Protein AF-A0A7V9B0L1-F1 (afdb_monomer)

Radius of gyration: 15.76 Å; Cα contacts (8 Å, |Δi|>4): 110; chains: 1; bounding box: 30×27×60 Å

Nearest PDB structures (foldseek):
  8q1i-assembly1_O  TM=3.655E-01  e=8.793E+00  Staphylococcus phage 812

Structure (mmCIF, N/CA/C/O backbone):
data_AF-A0A7V9B0L1-F1
#
_entry.id   AF-A0A7V9B0L1-F1
#
loop_
_atom_site.group_PDB
_atom_site.id
_atom_site.type_symbol
_atom_site.label_atom_id
_atom_site.label_alt_id
_atom_site.label_comp_id
_atom_site.label_asym_id
_atom_site.label_entity_id
_atom_site.label_seq_id
_atom_site.pdbx_PDB_ins_code
_atom_site.Cartn_x
_atom_site.Ca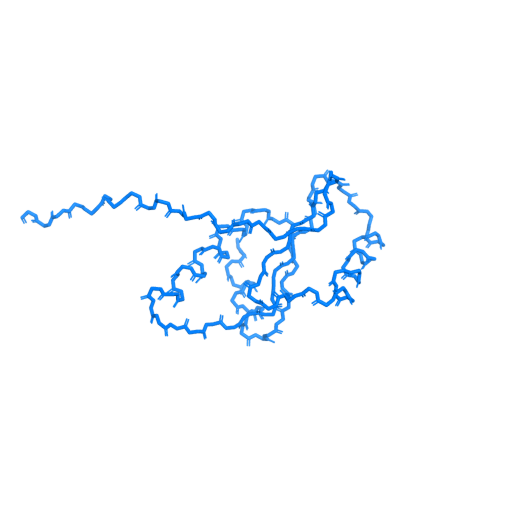rtn_y
_atom_site.Cartn_z
_atom_site.occupancy
_atom_site.B_iso_or_equiv
_atom_site.auth_seq_id
_atom_site.auth_comp_id
_atom_site.auth_asym_id
_atom_site.auth_atom_id
_atom_site.pdbx_PDB_model_num
ATOM 1 N N . MET A 1 1 ? 8.180 14.018 8.494 1.00 52.91 1 MET A N 1
ATOM 2 C CA . MET A 1 1 ? 6.995 14.813 8.092 1.00 52.91 1 MET A CA 1
ATOM 3 C C . MET A 1 1 ? 5.979 13.975 7.287 1.00 52.91 1 MET A C 1
ATOM 5 O O . MET A 1 1 ? 5.347 14.502 6.388 1.00 52.91 1 MET A O 1
ATOM 9 N N . ILE A 1 2 ? 5.792 12.682 7.613 1.00 57.47 2 ILE A N 1
ATOM 10 C CA . ILE A 1 2 ? 4.963 11.733 6.829 1.00 57.47 2 ILE A CA 1
ATOM 11 C C . ILE A 1 2 ? 3.647 11.333 7.531 1.00 57.47 2 ILE A C 1
ATOM 13 O O . ILE A 1 2 ? 2.701 10.908 6.875 1.00 57.47 2 ILE A O 1
ATOM 17 N N . ARG A 1 3 ? 3.504 11.577 8.844 1.00 66.88 3 ARG A N 1
ATOM 18 C CA . ARG A 1 3 ? 2.278 11.242 9.604 1.00 66.88 3 ARG A CA 1
ATOM 19 C C . ARG A 1 3 ? 0.991 11.828 9.001 1.00 66.88 3 ARG A C 1
ATOM 21 O O . ARG A 1 3 ? -0.030 11.154 8.969 1.00 66.88 3 ARG A O 1
ATOM 28 N N . LEU A 1 4 ? 1.060 13.051 8.470 1.00 71.69 4 LEU A N 1
ATOM 29 C CA . LEU A 1 4 ? -0.062 13.705 7.784 1.00 71.69 4 LEU A CA 1
ATOM 30 C C . LEU A 1 4 ? -0.395 13.058 6.436 1.00 71.69 4 LEU A C 1
ATOM 32 O O . LEU A 1 4 ? -1.566 12.966 6.087 1.00 71.69 4 LEU A O 1
ATOM 36 N N . GLN A 1 5 ? 0.609 12.601 5.685 1.00 74.75 5 GLN A N 1
ATOM 37 C CA . GLN A 1 5 ? 0.403 11.985 4.371 1.00 74.75 5 GLN A CA 1
ATOM 38 C C . GLN A 1 5 ? -0.314 10.643 4.508 1.00 74.75 5 GLN A C 1
ATOM 40 O O . GLN A 1 5 ? -1.255 10.379 3.763 1.00 74.75 5 GLN A O 1
ATOM 45 N N . PHE A 1 6 ? 0.064 9.853 5.517 1.00 73.88 6 PHE A N 1
ATOM 46 C CA . PHE A 1 6 ? -0.630 8.612 5.846 1.00 73.88 6 PHE A CA 1
ATOM 47 C C . PHE A 1 6 ? -2.082 8.867 6.268 1.00 73.88 6 PHE A C 1
ATOM 49 O O . PHE A 1 6 ? -2.994 8.308 5.665 1.00 73.88 6 PHE A O 1
ATOM 56 N N . LEU A 1 7 ? -2.315 9.768 7.234 1.00 73.19 7 LEU A N 1
ATOM 57 C CA . LEU A 1 7 ? -3.671 10.109 7.684 1.00 73.19 7 LEU A CA 1
ATOM 58 C C . LEU A 1 7 ? -4.541 10.629 6.529 1.00 73.19 7 LEU A C 1
ATOM 60 O O . LEU A 1 7 ? -5.706 10.256 6.413 1.00 73.19 7 LEU A O 1
ATOM 64 N N . THR A 1 8 ? -3.976 11.462 5.657 1.00 78.25 8 THR A N 1
ATOM 65 C CA . THR A 1 8 ? -4.690 12.002 4.494 1.00 78.25 8 THR A CA 1
ATOM 66 C C . THR A 1 8 ? -5.050 10.895 3.506 1.00 78.25 8 THR A C 1
ATOM 68 O O . THR A 1 8 ? -6.188 10.836 3.053 1.00 78.25 8 THR A O 1
ATOM 71 N N . ALA A 1 9 ? -4.114 9.995 3.191 1.00 79.69 9 ALA A N 1
ATOM 72 C CA . ALA A 1 9 ? -4.372 8.870 2.296 1.00 79.69 9 ALA A CA 1
ATOM 73 C C . ALA A 1 9 ? -5.446 7.929 2.865 1.00 79.69 9 ALA A C 1
ATOM 75 O O . ALA A 1 9 ? -6.382 7.589 2.148 1.00 79.69 9 ALA A O 1
ATOM 76 N N . ALA A 1 10 ? -5.370 7.599 4.159 1.00 75.62 10 ALA A N 1
ATOM 77 C CA . ALA A 1 10 ? -6.371 6.785 4.845 1.00 75.62 10 ALA A CA 1
ATOM 78 C C . ALA A 1 10 ? -7.759 7.449 4.831 1.00 75.62 10 ALA A C 1
ATOM 80 O O . ALA A 1 10 ? -8.728 6.831 4.406 1.00 75.62 10 ALA A O 1
ATOM 81 N N . THR A 1 11 ? -7.845 8.736 5.186 1.00 77.00 11 THR A N 1
ATOM 82 C CA . THR A 1 11 ? -9.112 9.497 5.188 1.00 77.00 11 THR A CA 1
ATOM 83 C C . THR A 1 11 ? -9.747 9.571 3.796 1.00 77.00 11 THR A C 1
ATOM 85 O O . THR A 1 11 ? -10.966 9.585 3.665 1.00 77.00 11 THR A O 1
ATOM 88 N N . LEU A 1 12 ? -8.926 9.618 2.743 1.00 82.69 12 LEU A N 1
ATOM 89 C CA . LEU A 1 12 ? -9.385 9.686 1.355 1.00 82.69 12 LEU A CA 1
ATOM 90 C C . LEU A 1 12 ? -9.568 8.308 0.697 1.00 82.69 12 LEU A C 1
ATOM 92 O O . LEU A 1 12 ? -9.875 8.265 -0.494 1.00 82.69 12 LEU A O 1
ATOM 96 N N . GLY A 1 13 ? -9.333 7.202 1.413 1.00 79.06 13 GLY A N 1
ATOM 97 C CA . GLY A 1 13 ? -9.393 5.853 0.842 1.00 79.06 13 GLY A CA 1
ATOM 98 C C . GLY A 1 13 ? -8.382 5.627 -0.290 1.00 79.06 13 GLY A C 1
ATOM 99 O O . GLY A 1 13 ? -8.682 4.941 -1.264 1.00 79.06 13 GLY A O 1
ATOM 100 N N . ARG A 1 14 ? -7.195 6.240 -0.210 1.00 83.94 14 ARG A N 1
ATOM 101 C CA . ARG A 1 14 ? -6.134 6.149 -1.226 1.00 83.94 14 ARG A CA 1
ATOM 102 C C . ARG A 1 14 ? -4.974 5.287 -0.749 1.00 83.94 14 ARG A C 1
ATOM 104 O O . ARG A 1 14 ? -4.650 5.265 0.436 1.00 83.94 14 ARG A O 1
ATOM 111 N N . VAL A 1 15 ? -4.325 4.610 -1.694 1.00 83.69 15 VAL A N 1
ATOM 112 C CA . VAL A 1 15 ? -3.084 3.873 -1.436 1.00 83.69 15 VAL A CA 1
ATOM 113 C C . VAL A 1 15 ? -1.950 4.875 -1.231 1.00 83.69 15 VAL A C 1
ATOM 115 O O . VAL A 1 15 ? -1.739 5.761 -2.063 1.00 83.69 15 VAL A O 1
ATOM 118 N N . LEU A 1 16 ? -1.215 4.741 -0.129 1.00 85.62 16 LEU A N 1
ATOM 119 C CA . LEU A 1 16 ? -0.012 5.530 0.111 1.00 85.62 16 LEU A CA 1
ATOM 120 C C . LEU A 1 16 ? 1.182 4.867 -0.581 1.00 85.62 16 LEU A C 1
ATOM 122 O O . LEU A 1 16 ? 1.537 3.736 -0.258 1.00 85.62 16 LEU A O 1
ATOM 126 N N . LEU A 1 17 ? 1.829 5.595 -1.490 1.00 86.00 17 LEU A N 1
ATOM 127 C CA . LEU A 1 17 ? 3.119 5.214 -2.063 1.00 86.00 17 LEU A CA 1
ATOM 128 C C . LEU A 1 17 ? 4.235 5.932 -1.302 1.00 86.00 17 LEU A C 1
ATOM 130 O O . LEU A 1 17 ? 4.202 7.156 -1.170 1.00 86.00 17 LEU A O 1
ATOM 134 N N . THR A 1 18 ? 5.231 5.194 -0.819 1.00 85.38 18 THR A N 1
ATOM 135 C CA . THR A 1 18 ? 6.378 5.770 -0.101 1.00 85.38 18 THR A CA 1
ATOM 136 C C . THR A 1 18 ? 7.676 5.041 -0.438 1.00 85.38 18 THR A C 1
ATOM 138 O O . THR A 1 18 ? 7.665 3.891 -0.861 1.00 85.38 18 THR A O 1
ATOM 141 N N . HIS A 1 19 ? 8.810 5.712 -0.251 1.00 81.88 19 HIS A N 1
ATOM 142 C CA . HIS A 1 19 ? 10.141 5.093 -0.280 1.00 81.88 19 HIS A CA 1
ATOM 143 C C . HIS A 1 19 ? 10.702 4.845 1.123 1.00 81.88 19 HIS A C 1
ATOM 145 O O . HIS A 1 19 ? 11.763 4.245 1.270 1.00 81.88 19 HIS A O 1
ATOM 151 N N . ASN A 1 20 ? 10.033 5.343 2.161 1.00 76.00 20 ASN A N 1
ATOM 152 C CA . ASN A 1 20 ? 10.558 5.308 3.512 1.00 76.00 20 ASN A CA 1
ATOM 153 C C . ASN A 1 20 ? 10.141 4.010 4.209 1.00 76.00 20 ASN A C 1
ATOM 155 O O . ASN A 1 20 ? 9.007 3.876 4.662 1.00 76.00 20 ASN A O 1
ATOM 159 N N . GLU A 1 21 ? 11.083 3.078 4.361 1.00 70.31 21 GLU A N 1
ATOM 160 C CA . GLU A 1 21 ? 10.851 1.840 5.118 1.00 70.31 21 GLU A CA 1
ATOM 161 C C . GLU A 1 21 ? 10.472 2.124 6.587 1.00 70.31 21 GLU A C 1
ATOM 163 O O . GLU A 1 21 ? 9.767 1.326 7.198 1.00 70.31 21 GLU A O 1
ATOM 168 N N . SER A 1 22 ? 10.833 3.289 7.148 1.00 68.19 22 SER A N 1
ATOM 169 C CA . SER A 1 22 ? 10.428 3.687 8.510 1.00 68.19 22 SER A CA 1
ATOM 170 C C . SER A 1 22 ? 8.919 3.929 8.648 1.00 68.19 22 SER A C 1
ATOM 172 O O . SER A 1 22 ? 8.405 3.945 9.767 1.00 68.19 22 SER A O 1
ATOM 174 N N . ASP A 1 23 ? 8.193 4.093 7.537 1.00 65.19 23 ASP A N 1
ATOM 175 C CA . ASP A 1 23 ? 6.730 4.217 7.539 1.00 65.19 23 ASP A CA 1
ATOM 176 C C . ASP A 1 23 ? 6.045 2.896 7.929 1.00 65.19 23 ASP A C 1
ATOM 178 O O . ASP A 1 23 ? 4.886 2.905 8.346 1.00 65.19 23 ASP A O 1
ATOM 182 N N . PHE A 1 24 ? 6.787 1.781 7.906 1.00 68.25 24 PHE A N 1
ATOM 183 C CA . PHE A 1 24 ? 6.389 0.508 8.506 1.00 68.25 24 PHE A CA 1
ATO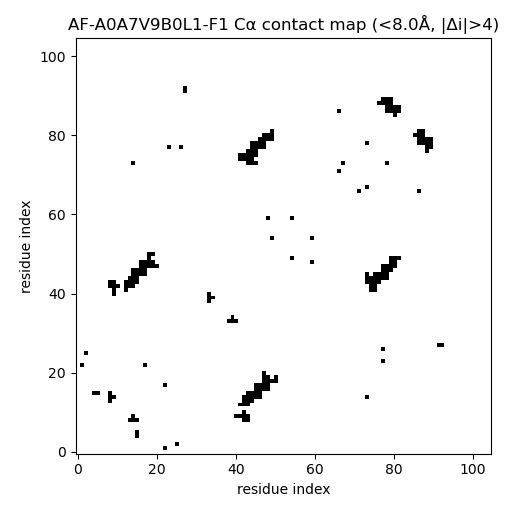M 184 C C . PHE A 1 24 ? 5.996 0.667 9.978 1.00 68.25 24 PHE A C 1
ATOM 186 O O . PHE A 1 24 ? 4.955 0.166 10.393 1.00 68.25 24 PHE A O 1
ATOM 193 N N . LEU A 1 25 ? 6.781 1.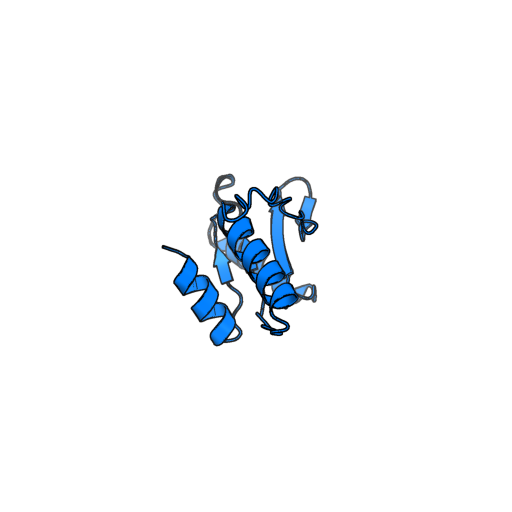419 10.758 1.00 68.00 25 LEU A N 1
ATOM 194 C CA . LEU A 1 25 ? 6.515 1.621 12.186 1.00 68.00 25 LEU A CA 1
ATOM 195 C C . LEU A 1 25 ? 5.231 2.417 12.422 1.00 68.00 25 LEU A C 1
ATOM 197 O O . LEU A 1 25 ? 4.538 2.194 13.410 1.00 68.00 25 LEU A O 1
ATOM 201 N N . LEU A 1 26 ? 4.911 3.348 11.518 1.00 71.44 26 LEU A N 1
ATOM 202 C CA . LEU A 1 26 ? 3.683 4.128 11.611 1.00 71.44 26 LEU A CA 1
ATOM 203 C C . LEU A 1 26 ? 2.465 3.279 11.246 1.00 71.44 26 LEU A C 1
ATOM 205 O O . LEU A 1 26 ? 1.467 3.348 11.954 1.00 71.44 26 LEU A O 1
ATOM 209 N N . HIS A 1 27 ? 2.555 2.476 10.185 1.00 75.00 27 HIS A N 1
ATOM 210 C CA . HIS A 1 27 ? 1.505 1.528 9.813 1.00 75.00 27 HIS A CA 1
ATOM 211 C C . HIS A 1 27 ? 1.253 0.499 10.929 1.00 75.00 27 HIS A C 1
ATOM 213 O O . HIS A 1 27 ? 0.104 0.225 11.266 1.00 75.00 27 HIS A O 1
ATOM 219 N N . GLU A 1 28 ? 2.315 -0.016 11.552 1.00 74.25 28 GLU A N 1
ATOM 220 C CA . GLU A 1 28 ? 2.222 -0.952 12.677 1.00 74.25 28 GLU A CA 1
ATOM 221 C C . GLU A 1 28 ? 1.569 -0.304 13.905 1.00 74.25 28 GLU A C 1
ATOM 223 O O . GLU A 1 28 ? 0.576 -0.812 14.424 1.00 74.25 28 GLU A O 1
ATOM 228 N N . ALA A 1 29 ? 2.060 0.868 14.325 1.00 70.44 29 ALA A N 1
ATOM 229 C CA . ALA A 1 29 ? 1.460 1.624 15.423 1.00 70.44 29 ALA A CA 1
ATOM 230 C C . ALA A 1 29 ? -0.021 1.939 15.155 1.00 70.44 29 ALA A C 1
ATOM 232 O O . ALA A 1 29 ? -0.846 1.843 16.061 1.00 70.44 29 ALA A O 1
ATOM 233 N N . TRP A 1 30 ? -0.370 2.257 13.906 1.00 74.00 30 TRP A N 1
ATOM 234 C CA . TRP A 1 30 ? -1.744 2.531 13.501 1.00 74.00 30 TRP A CA 1
ATOM 235 C C .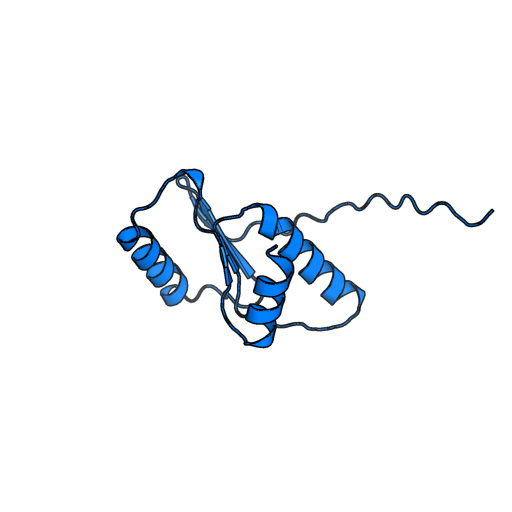 TRP A 1 30 ? -2.643 1.303 13.644 1.00 74.00 30 TRP A C 1
ATOM 237 O O . TRP A 1 30 ? -3.689 1.398 14.283 1.00 74.00 30 TRP A O 1
ATOM 247 N N . ARG A 1 31 ? -2.224 0.141 13.122 1.00 72.81 31 ARG A N 1
ATOM 248 C CA . ARG A 1 31 ? -2.980 -1.115 13.254 1.00 72.81 31 ARG A CA 1
ATOM 249 C C . ARG A 1 31 ? -3.154 -1.537 14.716 1.00 72.81 31 ARG A C 1
ATOM 251 O O . ARG A 1 31 ? -4.239 -1.977 15.102 1.00 72.81 31 ARG A O 1
ATOM 258 N N . LEU A 1 32 ? -2.121 -1.364 15.539 1.00 71.88 32 LEU A N 1
ATOM 259 C CA . LEU A 1 32 ? -2.182 -1.664 16.971 1.00 71.88 32 LEU A CA 1
ATOM 260 C C . LEU A 1 32 ? -3.163 -0.741 17.700 1.00 71.88 32 LEU A C 1
ATOM 262 O O . LEU A 1 32 ? -4.034 -1.224 18.415 1.00 71.88 32 LEU A O 1
ATOM 266 N N . TRP A 1 33 ? -3.086 0.575 17.490 1.00 68.19 33 TRP A N 1
ATOM 267 C CA . TRP A 1 33 ? -3.995 1.522 18.145 1.00 68.19 33 TRP A CA 1
ATOM 268 C C . TRP A 1 33 ? -5.448 1.336 17.716 1.00 68.19 33 TRP A C 1
ATOM 270 O O . TRP A 1 33 ? -6.337 1.425 18.560 1.00 68.19 33 TRP A O 1
ATOM 280 N N . THR A 1 34 ? -5.701 1.000 16.447 1.00 69.19 34 THR A N 1
ATOM 281 C CA . THR A 1 34 ? -7.056 0.669 15.980 1.00 69.19 34 THR A CA 1
ATOM 282 C C . THR A 1 34 ? -7.637 -0.540 16.707 1.00 69.19 34 THR A C 1
ATOM 284 O O . THR A 1 34 ? -8.783 -0.494 17.155 1.00 69.19 34 THR A O 1
ATOM 287 N N . ALA A 1 35 ? -6.833 -1.590 16.907 1.00 68.81 35 ALA A N 1
ATOM 288 C CA . ALA A 1 35 ? -7.253 -2.771 17.654 1.00 68.81 35 ALA A CA 1
ATOM 289 C C . ALA A 1 35 ? -7.478 -2.451 19.142 1.00 68.81 35 ALA A C 1
ATOM 291 O O . ALA A 1 35 ? -8.506 -2.825 19.702 1.00 68.81 35 ALA A O 1
ATOM 292 N N . THR A 1 36 ? -6.558 -1.709 19.765 1.00 66.62 36 THR A N 1
ATOM 293 C CA . THR A 1 36 ? -6.617 -1.357 21.192 1.00 66.62 36 THR A CA 1
ATOM 294 C C . THR A 1 36 ? -7.775 -0.416 21.529 1.00 66.62 36 THR A C 1
ATOM 296 O O . THR A 1 36 ? -8.331 -0.500 22.621 1.00 66.62 36 THR A O 1
ATOM 299 N N . TRP A 1 37 ? -8.163 0.479 20.617 1.00 68.12 37 TRP A N 1
ATOM 300 C CA . TRP A 1 37 ? -9.245 1.447 20.842 1.00 68.12 37 TRP A CA 1
ATOM 301 C C . TRP A 1 37 ? -10.593 1.020 20.253 1.00 68.12 37 TRP A C 1
ATOM 303 O O . TRP A 1 37 ? -11.563 1.768 20.355 1.00 68.12 37 TRP A O 1
ATOM 313 N N . GLY A 1 38 ? -10.674 -0.168 19.642 1.00 59.38 38 GLY A N 1
ATOM 314 C CA . GLY A 1 38 ? -11.907 -0.674 19.032 1.00 59.38 38 GLY A CA 1
ATOM 315 C C . GLY A 1 38 ? -12.388 0.153 17.835 1.00 59.38 38 GLY A C 1
ATOM 316 O O . GLY A 1 38 ? -1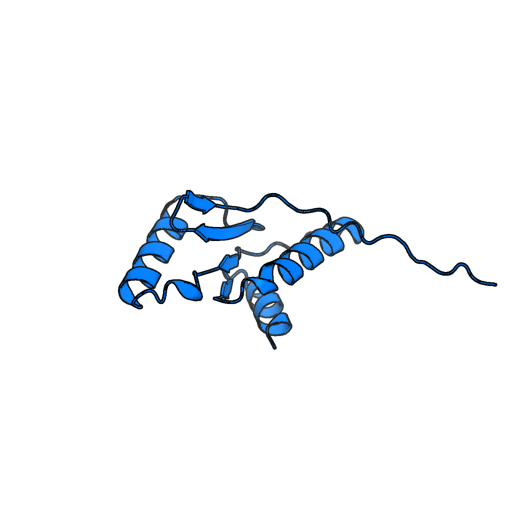3.570 0.114 17.497 1.00 59.38 38 GLY A O 1
ATOM 317 N N . VAL A 1 39 ? -11.494 0.914 17.198 1.00 64.81 39 VAL A N 1
ATOM 318 C CA . VAL A 1 39 ? -11.814 1.729 16.021 1.00 64.81 39 VAL A CA 1
ATOM 319 C C . VAL A 1 39 ? -11.373 0.970 14.782 1.00 64.81 39 VAL A C 1
ATOM 321 O O . VAL A 1 39 ? -10.187 0.722 14.597 1.00 64.81 39 VAL A O 1
ATOM 324 N N . VAL A 1 40 ? -12.309 0.635 13.897 1.00 62.97 40 VAL A N 1
ATOM 325 C CA . VAL A 1 40 ? -11.975 0.079 12.581 1.00 62.97 40 VAL A CA 1
ATOM 326 C C . VAL A 1 40 ? -11.632 1.243 11.657 1.00 62.97 40 VAL A C 1
ATOM 328 O O . VAL A 1 40 ? -12.525 1.949 11.193 1.00 62.97 40 VAL A O 1
ATOM 331 N N . ILE A 1 41 ? -10.341 1.477 11.420 1.00 64.12 41 ILE A N 1
ATOM 332 C CA . ILE A 1 41 ? -9.900 2.408 10.377 1.00 64.12 41 ILE A CA 1
ATOM 333 C C . ILE A 1 41 ? -9.496 1.584 9.168 1.00 64.12 41 ILE A C 1
ATOM 335 O O . ILE A 1 41 ? -8.513 0.849 9.215 1.00 64.12 41 ILE A O 1
ATOM 339 N N . ASP A 1 42 ? -10.275 1.733 8.105 1.00 71.00 42 ASP A N 1
ATOM 340 C CA . ASP A 1 42 ? -10.008 1.137 6.808 1.00 71.00 42 ASP A CA 1
ATOM 341 C C . ASP A 1 42 ? -9.091 2.067 6.000 1.00 71.00 42 ASP A C 1
ATOM 343 O O . ASP A 1 42 ? -9.399 3.247 5.820 1.00 71.00 42 ASP A O 1
ATOM 347 N N . HIS A 1 43 ? -7.946 1.570 5.535 1.00 75.94 43 HIS A N 1
ATOM 348 C CA . HIS A 1 43 ? -7.096 2.283 4.583 1.00 75.94 43 HIS A CA 1
ATOM 349 C C . HIS A 1 43 ? -6.872 1.433 3.337 1.00 75.94 43 HIS A C 1
ATOM 351 O O . HIS A 1 43 ? -6.696 0.220 3.414 1.00 75.94 43 HIS A O 1
ATOM 357 N N . ALA A 1 44 ? -6.803 2.073 2.169 1.00 81.00 44 ALA A N 1
ATOM 358 C CA . ALA A 1 44 ? -6.695 1.350 0.901 1.00 81.00 44 ALA A CA 1
ATOM 359 C C . ALA A 1 44 ? -5.357 0.612 0.712 1.00 81.00 44 ALA A C 1
ATOM 361 O O . ALA A 1 44 ? -5.272 -0.265 -0.138 1.00 81.00 44 ALA A O 1
ATOM 362 N N . GLY A 1 45 ? -4.327 0.955 1.492 1.00 84.31 45 GLY A N 1
ATOM 363 C CA . GLY A 1 45 ? -3.068 0.206 1.569 1.00 84.31 45 GLY A CA 1
ATOM 364 C C . GLY A 1 45 ? -1.832 1.096 1.606 1.00 84.31 45 GLY A C 1
ATOM 365 O O . GLY A 1 45 ? -1.916 2.305 1.374 1.00 84.31 45 GLY A O 1
ATOM 366 N N . VAL A 1 46 ? -0.679 0.494 1.888 1.00 84.38 46 VAL A N 1
ATOM 367 C CA . VAL A 1 46 ? 0.634 1.146 1.773 1.00 84.38 46 VAL A CA 1
ATOM 368 C C . VAL A 1 46 ? 1.528 0.315 0.869 1.00 84.38 46 VAL A C 1
ATOM 370 O O . VAL A 1 46 ? 1.663 -0.889 1.066 1.00 84.38 46 VAL A O 1
ATOM 373 N N . ILE A 1 47 ? 2.181 0.960 -0.090 1.00 87.56 47 ILE A N 1
ATOM 374 C CA . ILE A 1 47 ? 3.197 0.339 -0.937 1.00 87.56 47 ILE A CA 1
ATOM 375 C C . ILE A 1 47 ? 4.510 1.074 -0.697 1.00 87.56 47 ILE A C 1
ATOM 377 O O . ILE A 1 47 ? 4.609 2.291 -0.876 1.00 87.56 47 ILE A O 1
ATOM 381 N N . VAL A 1 48 ? 5.525 0.315 -0.301 1.00 87.06 48 VAL A N 1
ATOM 382 C CA . VAL A 1 48 ? 6.874 0.812 -0.061 1.00 87.06 48 VAL A CA 1
ATOM 383 C C . VAL A 1 48 ? 7.762 0.398 -1.231 1.00 87.06 48 VAL A C 1
ATOM 385 O O . VAL A 1 48 ? 8.085 -0.779 -1.411 1.00 87.06 48 VAL A O 1
ATOM 388 N N . LEU A 1 49 ? 8.151 1.379 -2.040 1.00 85.44 49 LEU A N 1
ATOM 389 C CA . LEU A 1 49 ? 9.073 1.209 -3.157 1.00 85.44 49 LEU A CA 1
ATOM 390 C C . LEU A 1 49 ? 10.523 1.181 -2.650 1.00 85.44 49 LEU A C 1
ATOM 392 O O . LEU A 1 49 ? 10.885 1.991 -1.791 1.00 85.44 49 LEU A O 1
ATOM 396 N N . PRO A 1 50 ? 11.397 0.330 -3.212 1.00 81.94 50 PRO A N 1
ATOM 397 C CA . PRO A 1 50 ? 12.759 0.178 -2.717 1.00 81.94 50 PRO A CA 1
ATOM 398 C C . PRO A 1 50 ? 13.570 1.455 -2.961 1.00 81.94 50 PRO A C 1
ATOM 400 O O . PRO A 1 50 ? 13.845 1.839 -4.098 1.00 81.94 50 PRO A O 1
ATOM 403 N N . GLN A 1 51 ? 13.984 2.119 -1.881 1.00 74.88 51 GLN A N 1
ATOM 404 C CA . GLN A 1 51 ? 14.777 3.351 -1.961 1.00 74.88 51 GLN A CA 1
ATOM 405 C C . GLN A 1 51 ? 16.199 3.092 -2.484 1.00 74.88 51 GLN A C 1
ATOM 407 O O . GLN A 1 51 ? 16.748 3.886 -3.249 1.00 74.88 51 GLN A O 1
ATOM 412 N N . HIS A 1 52 ? 16.800 1.971 -2.080 1.00 73.06 52 HIS A N 1
ATOM 413 C CA . HIS A 1 52 ? 18.201 1.660 -2.370 1.00 73.06 52 HIS A CA 1
ATOM 414 C C . HIS A 1 52 ? 18.435 1.131 -3.786 1.00 73.06 52 HIS A C 1
ATOM 416 O O . HIS A 1 52 ? 19.530 1.283 -4.319 1.00 73.06 52 HIS A O 1
ATOM 422 N N . GLU A 1 53 ? 17.411 0.563 -4.423 1.00 73.50 53 GLU A N 1
ATOM 423 C CA . GLU A 1 53 ? 17.548 -0.036 -5.754 1.00 73.50 53 GLU A CA 1
ATOM 424 C C . GLU A 1 53 ? 17.402 0.963 -6.908 1.00 73.50 53 GLU A C 1
ATOM 426 O O . GLU A 1 53 ? 17.537 0.569 -8.064 1.00 73.50 53 GLU A O 1
ATOM 431 N N . ARG A 1 54 ? 17.154 2.250 -6.600 1.00 76.06 54 ARG A N 1
ATOM 432 C CA . ARG A 1 54 ? 17.046 3.368 -7.560 1.00 76.06 54 ARG A CA 1
ATOM 433 C C . ARG A 1 54 ? 16.347 2.967 -8.858 1.00 76.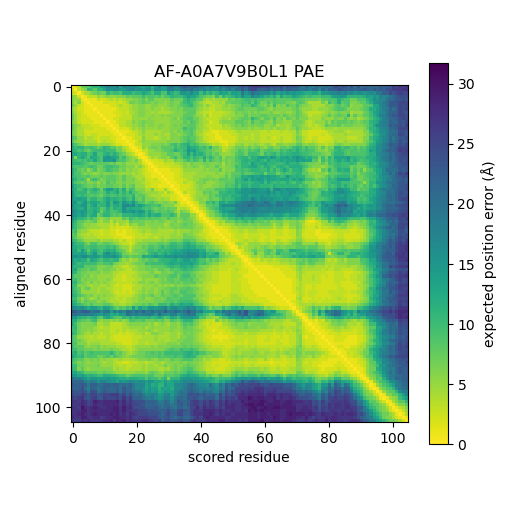06 54 ARG A C 1
ATOM 435 O O . ARG A 1 54 ? 16.905 3.072 -9.951 1.00 76.06 54 ARG A O 1
ATOM 442 N N . TRP A 1 55 ? 15.117 2.486 -8.738 1.00 84.56 55 TRP A N 1
ATOM 443 C CA . TRP A 1 55 ? 14.336 2.150 -9.915 1.00 84.56 55 TRP A CA 1
ATOM 444 C C . TRP A 1 55 ? 14.130 3.362 -10.813 1.00 84.56 55 TRP A C 1
ATOM 446 O O . TRP A 1 55 ? 13.841 4.467 -10.351 1.00 84.56 55 TRP A O 1
ATOM 456 N N . HIS A 1 56 ? 14.239 3.128 -12.119 1.00 88.06 56 HIS A N 1
ATOM 457 C CA . HIS A 1 56 ? 13.789 4.099 -13.100 1.00 88.06 56 HIS A CA 1
ATOM 458 C C . HIS A 1 56 ? 12.272 4.319 -12.937 1.00 88.06 56 HIS A C 1
ATOM 460 O O . HIS A 1 56 ? 11.559 3.333 -12.727 1.00 88.06 56 HIS A O 1
ATOM 466 N N . PRO A 1 57 ? 11.742 5.548 -13.094 1.00 85.69 57 PRO A N 1
ATOM 467 C CA . PRO A 1 57 ? 10.313 5.827 -12.923 1.00 85.69 57 PRO A CA 1
ATOM 468 C C . PRO A 1 57 ? 9.387 4.894 -13.714 1.00 85.69 57 PRO A C 1
ATOM 470 O O . PRO A 1 57 ? 8.368 4.457 -13.192 1.00 85.69 57 PRO A O 1
ATOM 473 N N . ALA A 1 58 ? 9.776 4.525 -14.940 1.00 88.75 58 ALA A N 1
ATOM 474 C CA . ALA A 1 58 ? 9.022 3.576 -15.766 1.00 88.75 58 ALA A CA 1
ATOM 475 C C . ALA A 1 58 ? 8.899 2.184 -15.118 1.00 88.75 58 ALA A C 1
ATOM 477 O O . ALA A 1 58 ? 7.833 1.579 -15.158 1.00 88.75 58 ALA A O 1
ATOM 478 N N . ARG A 1 59 ? 9.968 1.703 -14.470 1.00 88.75 59 ARG A N 1
ATOM 479 C CA . ARG A 1 59 ? 9.937 0.440 -13.725 1.00 88.75 59 ARG A CA 1
ATOM 480 C C . ARG A 1 59 ? 9.056 0.566 -12.486 1.00 88.75 59 ARG A C 1
ATOM 482 O O . ARG A 1 59 ? 8.255 -0.321 -12.235 1.00 88.75 59 ARG A O 1
ATOM 489 N N . SER A 1 60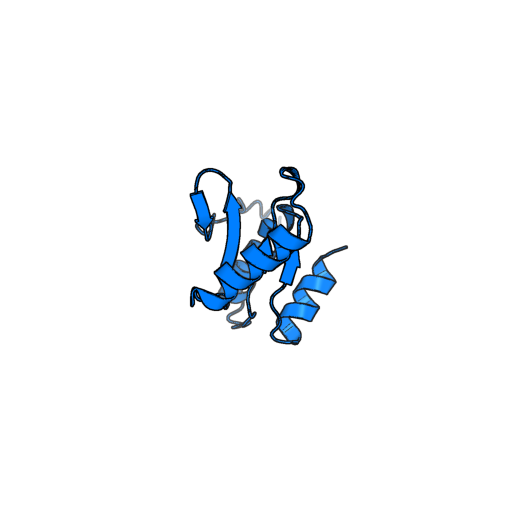 ? 9.166 1.669 -11.743 1.00 88.12 60 SER A N 1
ATOM 490 C CA . SER A 1 60 ? 8.307 1.909 -10.578 1.00 88.12 60 SER A CA 1
ATOM 491 C C . SER A 1 60 ? 6.827 1.895 -10.954 1.00 88.12 60 SER A C 1
ATOM 493 O O . SER A 1 60 ? 6.044 1.242 -10.276 1.00 88.12 60 SER A O 1
ATOM 495 N N . ALA A 1 61 ? 6.450 2.562 -12.050 1.00 89.00 61 ALA A N 1
ATOM 496 C CA . ALA A 1 61 ? 5.078 2.559 -12.551 1.00 89.00 61 ALA A CA 1
ATOM 497 C C . ALA A 1 61 ? 4.610 1.146 -12.930 1.00 89.00 61 ALA A C 1
ATOM 499 O O . ALA A 1 61 ? 3.548 0.720 -12.489 1.00 89.00 61 ALA A O 1
ATOM 500 N N . GLN A 1 62 ? 5.438 0.395 -13.661 1.00 90.56 62 GLN A N 1
ATOM 501 C CA . GLN A 1 62 ? 5.125 -0.980 -14.052 1.00 90.56 62 GLN A CA 1
ATOM 502 C C . GLN A 1 62 ? 4.912 -1.896 -12.837 1.00 90.56 62 GLN A C 1
ATOM 504 O O . GLN A 1 62 ? 3.956 -2.660 -12.793 1.00 90.56 62 GLN A O 1
ATOM 509 N N . GLU A 1 63 ? 5.772 -1.807 -11.823 1.00 90.19 63 GLU A N 1
ATOM 510 C CA . GLU A 1 63 ? 5.657 -2.622 -10.608 1.00 90.19 63 GLU A CA 1
ATOM 511 C C . GLU A 1 63 ? 4.432 -2.241 -9.763 1.00 90.19 63 GLU A C 1
ATOM 513 O O . GLU A 1 63 ? 3.804 -3.114 -9.161 1.00 90.19 63 GLU A O 1
ATOM 518 N N . ILE A 1 64 ? 4.055 -0.956 -9.752 1.00 88.00 64 ILE A N 1
ATOM 519 C CA . ILE A 1 64 ? 2.803 -0.490 -9.143 1.00 88.00 64 ILE A CA 1
ATOM 520 C C . ILE A 1 64 ? 1.602 -1.082 -9.890 1.00 88.00 64 ILE A C 1
ATOM 522 O O . ILE A 1 64 ? 0.684 -1.596 -9.260 1.00 88.00 64 ILE A O 1
ATOM 526 N N . GLU A 1 65 ? 1.596 -1.058 -11.221 1.00 89.31 65 GLU A N 1
ATOM 527 C CA . GLU A 1 65 ? 0.516 -1.668 -12.004 1.00 89.31 65 GLU A CA 1
ATOM 528 C C . GLU A 1 65 ? 0.397 -3.171 -11.732 1.00 89.31 65 GLU A C 1
ATOM 530 O O . GLU A 1 65 ? -0.713 -3.666 -11.550 1.00 89.31 65 GLU A O 1
ATOM 535 N N . VAL A 1 66 ? 1.524 -3.885 -11.621 1.00 89.00 66 VAL A N 1
ATOM 536 C CA . VAL A 1 66 ? 1.541 -5.322 -11.301 1.00 89.00 66 VAL A CA 1
ATOM 537 C C . VAL A 1 66 ? 0.875 -5.602 -9.954 1.00 89.00 66 VAL A C 1
ATOM 539 O O . VAL A 1 66 ? 0.017 -6.483 -9.873 1.00 89.00 66 VAL A O 1
ATOM 542 N N . ILE A 1 67 ? 1.226 -4.863 -8.898 1.00 86.62 67 ILE A N 1
ATOM 543 C CA . ILE A 1 67 ? 0.634 -5.099 -7.575 1.00 86.62 67 ILE A CA 1
ATOM 544 C C . ILE A 1 67 ? -0.837 -4.663 -7.506 1.00 86.62 67 ILE A C 1
ATOM 546 O O . ILE A 1 67 ? -1.637 -5.345 -6.867 1.00 86.62 67 ILE A O 1
ATOM 550 N N . LEU A 1 68 ? -1.219 -3.587 -8.203 1.00 85.12 68 LEU A N 1
ATOM 551 C CA . LEU A 1 68 ? -2.614 -3.143 -8.291 1.00 85.12 68 LEU A CA 1
ATOM 552 C C . LEU A 1 68 ? -3.487 -4.141 -9.074 1.00 85.12 68 LEU A C 1
ATOM 554 O O . LEU A 1 68 ? -4.619 -4.408 -8.676 1.00 85.12 68 LEU A O 1
ATOM 558 N N . ALA A 1 69 ? -2.971 -4.718 -10.164 1.00 85.06 69 ALA A N 1
ATOM 559 C CA . ALA A 1 69 ? -3.680 -5.709 -10.978 1.00 85.06 69 ALA A CA 1
ATOM 560 C C . ALA A 1 69 ? -3.743 -7.096 -10.312 1.00 85.06 69 ALA A C 1
ATOM 562 O O . ALA A 1 69 ? -4.665 -7.872 -10.562 1.00 85.06 69 ALA A O 1
ATOM 563 N N . GLY A 1 70 ? -2.779 -7.411 -9.441 1.00 74.56 70 GLY A N 1
ATOM 564 C CA . GLY A 1 70 ? -2.613 -8.722 -8.810 1.00 74.56 70 GLY A CA 1
ATOM 565 C C . GLY A 1 70 ? -3.693 -9.138 -7.804 1.00 74.56 70 GLY A C 1
ATOM 566 O O . GLY A 1 70 ? -3.602 -10.235 -7.264 1.00 74.56 70 GLY A O 1
ATOM 567 N N . SER A 1 71 ? -4.720 -8.317 -7.543 1.00 56.28 71 SER A N 1
ATOM 568 C CA . SER A 1 71 ? -5.837 -8.628 -6.621 1.00 56.28 71 SER A CA 1
ATOM 569 C C . SER A 1 71 ? -5.429 -8.938 -5.173 1.00 56.28 71 SER A C 1
ATOM 571 O O . SER A 1 71 ? -6.249 -9.410 -4.383 1.00 56.28 71 SER A O 1
ATOM 573 N N . ALA A 1 72 ? -4.171 -8.702 -4.801 1.00 59.94 72 ALA A N 1
ATOM 574 C CA . ALA A 1 72 ? -3.748 -8.822 -3.421 1.00 59.94 72 ALA A CA 1
ATOM 575 C C . ALA A 1 72 ? -4.521 -7.774 -2.615 1.00 59.94 72 ALA A C 1
ATOM 577 O O . ALA A 1 72 ? -4.588 -6.621 -3.032 1.00 59.94 72 ALA A O 1
ATOM 578 N N . ALA A 1 73 ? -5.154 -8.164 -1.507 1.00 73.19 73 ALA A N 1
ATOM 579 C CA . ALA A 1 73 ? -5.930 -7.240 -0.688 1.00 73.19 73 ALA A CA 1
ATOM 580 C C . ALA A 1 73 ? -5.007 -6.119 -0.180 1.00 73.19 73 ALA A C 1
ATOM 582 O O . ALA A 1 73 ? -4.293 -6.291 0.803 1.00 73.19 73 ALA A O 1
ATOM 583 N N . LEU A 1 74 ? -4.956 -4.992 -0.890 1.00 79.44 74 LEU A N 1
ATOM 584 C CA . LEU A 1 74 ? -4.159 -3.824 -0.508 1.00 79.44 74 LEU A CA 1
ATOM 585 C C . LEU A 1 74 ? -4.742 -3.180 0.746 1.00 79.44 74 LEU A C 1
ATOM 587 O O . LEU A 1 74 ? -4.005 -2.681 1.595 1.00 79.44 74 LEU A O 1
ATOM 591 N N . THR A 1 75 ? -6.062 -3.271 0.877 1.00 82.56 75 THR A N 1
ATOM 592 C CA . THR A 1 75 ? -6.827 -2.811 2.021 1.00 82.56 75 THR A CA 1
ATOM 593 C C . THR A 1 75 ? -6.221 -3.321 3.324 1.00 82.56 75 THR A C 1
ATOM 595 O O . THR A 1 75 ? -6.070 -4.527 3.522 1.00 82.56 75 THR A O 1
ATOM 598 N N . ASN A 1 76 ? -5.871 -2.389 4.209 1.00 77.88 76 ASN A N 1
ATOM 599 C CA . ASN A 1 76 ? -5.279 -2.633 5.527 1.00 77.88 76 ASN A CA 1
ATOM 600 C C . ASN A 1 76 ? -3.958 -3.419 5.526 1.00 77.88 76 ASN A C 1
ATOM 602 O O . ASN A 1 76 ? -3.546 -3.965 6.556 1.00 77.88 76 ASN A O 1
ATOM 606 N N . ASN A 1 77 ? -3.282 -3.470 4.376 1.00 82.19 77 ASN A N 1
ATOM 607 C CA . ASN A 1 77 ? -2.012 -4.155 4.221 1.00 82.19 77 ASN A CA 1
ATOM 608 C C . ASN A 1 77 ? -0.910 -3.208 3.748 1.00 82.19 77 ASN A C 1
ATOM 610 O O . ASN A 1 77 ? -1.133 -2.198 3.071 1.00 82.19 77 ASN A O 1
ATOM 614 N N . LEU A 1 78 ? 0.308 -3.587 4.118 1.00 85.56 78 LEU A N 1
ATOM 615 C CA . LEU A 1 78 ? 1.538 -2.944 3.703 1.00 85.56 78 LEU A CA 1
ATOM 616 C C . LEU A 1 78 ? 2.305 -3.913 2.816 1.00 85.56 78 LEU A C 1
ATOM 618 O O . LEU A 1 78 ? 2.501 -5.069 3.179 1.00 85.56 78 LEU A O 1
ATOM 622 N N . TRP A 1 79 ? 2.767 -3.423 1.675 1.00 87.00 79 TRP A N 1
ATOM 623 C CA . TRP A 1 79 ? 3.512 -4.202 0.701 1.00 87.00 79 TRP A CA 1
ATOM 624 C C . TRP A 1 79 ? 4.904 -3.622 0.513 1.00 87.00 79 TRP A C 1
ATOM 626 O O . TRP A 1 79 ? 5.073 -2.437 0.230 1.00 87.00 79 TRP A O 1
ATOM 636 N N . LEU A 1 80 ? 5.903 -4.482 0.672 1.00 86.88 80 LEU A N 1
ATOM 637 C CA . LEU A 1 80 ? 7.311 -4.184 0.450 1.00 86.88 80 LEU A CA 1
ATOM 638 C C . LEU A 1 80 ? 7.774 -4.951 -0.778 1.00 86.88 80 LEU A C 1
ATOM 640 O O . LEU A 1 80 ? 7.402 -6.110 -0.965 1.00 86.88 80 LEU A O 1
ATOM 644 N N . TRP A 1 81 ? 8.639 -4.339 -1.576 1.00 86.94 81 TRP A N 1
ATOM 645 C CA . TRP A 1 81 ? 9.348 -5.059 -2.623 1.00 86.94 81 TRP A CA 1
ATOM 646 C C . TRP A 1 81 ? 10.776 -5.381 -2.175 1.00 86.94 81 TRP A C 1
ATOM 648 O O . TRP A 1 81 ? 11.483 -4.524 -1.639 1.00 86.94 81 TRP A O 1
ATOM 658 N N . ARG A 1 82 ? 11.224 -6.618 -2.411 1.00 84.44 82 ARG A N 1
ATOM 659 C CA . ARG A 1 82 ? 12.626 -7.045 -2.244 1.00 84.44 82 ARG A CA 1
ATOM 660 C C . ARG A 1 82 ? 13.070 -7.823 -3.476 1.00 84.44 82 ARG A C 1
ATOM 662 O O . ARG A 1 82 ? 12.344 -8.693 -3.943 1.00 84.44 82 ARG A O 1
ATOM 669 N N . SER A 1 83 ? 14.295 -7.601 -3.939 1.00 82.62 83 SER A N 1
ATOM 670 C CA . SER A 1 83 ? 14.837 -8.240 -5.150 1.00 82.62 83 SER A CA 1
ATOM 671 C C . SER A 1 83 ? 14.860 -9.764 -5.099 1.00 82.62 83 SER A C 1
ATOM 673 O O . SER A 1 83 ? 14.690 -10.412 -6.126 1.00 82.62 83 SER A O 1
ATOM 675 N N . SER A 1 84 ? 14.998 -10.347 -3.911 1.00 85.25 84 SER A N 1
ATOM 676 C CA . SER A 1 84 ? 14.990 -11.798 -3.716 1.00 85.25 84 SER A CA 1
ATOM 677 C C . SER A 1 84 ? 13.597 -12.439 -3.682 1.00 85.25 84 SER A C 1
ATOM 679 O O . SER A 1 84 ? 13.504 -13.656 -3.821 1.00 85.25 84 SER A O 1
ATOM 681 N N . ARG A 1 85 ? 12.521 -11.667 -3.460 1.00 84.94 85 ARG A N 1
ATOM 682 C CA . ARG A 1 85 ? 11.171 -12.203 -3.182 1.00 84.94 85 ARG A CA 1
ATOM 683 C C . ARG A 1 85 ? 10.047 -11.552 -3.997 1.00 84.94 85 ARG A C 1
ATOM 685 O O . ARG A 1 85 ? 8.949 -12.095 -4.044 1.00 84.94 85 ARG A O 1
ATOM 692 N N . GLY A 1 86 ? 10.305 -10.414 -4.632 1.00 87.69 86 GLY A N 1
ATOM 693 C CA . GLY A 1 86 ? 9.272 -9.558 -5.204 1.00 87.69 86 GLY A CA 1
ATOM 694 C C . GLY A 1 86 ? 8.445 -8.866 -4.119 1.00 87.69 86 GLY A C 1
ATOM 695 O O . GLY A 1 86 ? 8.948 -8.572 -3.029 1.00 87.69 86 GLY A O 1
ATOM 696 N N . TRP A 1 87 ? 7.177 -8.600 -4.428 1.00 88.81 87 TRP A N 1
ATOM 697 C CA . TRP A 1 87 ? 6.214 -8.017 -3.496 1.00 88.81 87 TRP A CA 1
ATOM 698 C C . TRP A 1 87 ? 5.837 -9.002 -2.385 1.00 88.81 87 TRP A C 1
ATOM 700 O O . TRP A 1 87 ? 5.442 -10.137 -2.647 1.00 88.81 87 TRP A O 1
ATOM 710 N N . PHE A 1 88 ? 5.913 -8.562 -1.131 1.00 87.19 88 PHE A N 1
ATOM 711 C CA . PHE A 1 88 ? 5.439 -9.326 0.020 1.00 87.19 88 PHE A CA 1
ATOM 712 C C . PHE A 1 88 ? 4.865 -8.398 1.093 1.00 87.19 88 PHE A C 1
ATOM 714 O O . PHE A 1 88 ? 5.322 -7.26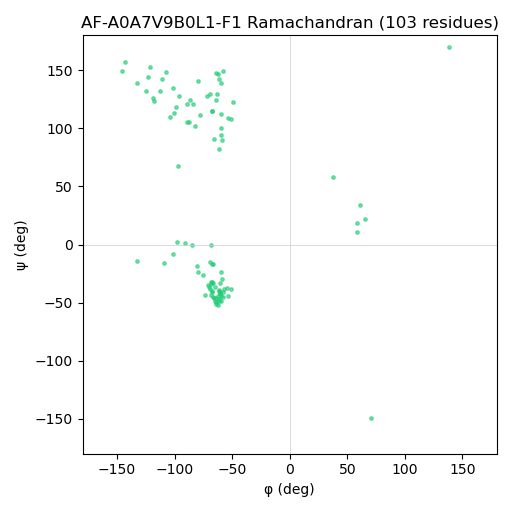8 1.271 1.00 87.19 88 PHE A O 1
ATOM 721 N N . SER A 1 89 ? 3.886 -8.905 1.840 1.00 85.62 89 SER A N 1
ATOM 722 C CA . SER A 1 89 ? 3.436 -8.281 3.081 1.00 85.62 89 SER A CA 1
ATOM 723 C C . SER A 1 89 ? 4.275 -8.836 4.232 1.00 85.62 89 SER A C 1
ATOM 725 O O . SER A 1 89 ? 4.294 -10.058 4.425 1.00 85.62 89 SER A O 1
ATOM 727 N N . PRO A 1 90 ? 4.999 -7.998 4.993 1.00 78.56 90 PRO A N 1
ATOM 728 C CA . PRO A 1 90 ? 5.704 -8.469 6.173 1.00 78.56 90 PRO A CA 1
ATOM 729 C C . PRO A 1 90 ? 4.690 -8.967 7.218 1.00 78.56 90 PRO A C 1
ATOM 731 O O . PRO A 1 90 ? 3.578 -8.434 7.297 1.00 78.56 90 PRO A O 1
ATOM 734 N N . PRO A 1 91 ? 5.043 -9.990 8.017 1.00 69.25 91 PRO A N 1
ATOM 735 C CA . PRO A 1 91 ? 4.246 -10.351 9.178 1.00 69.25 91 PRO A CA 1
ATOM 736 C C . PRO A 1 91 ? 4.227 -9.181 10.163 1.00 69.25 91 PRO A C 1
ATOM 738 O O . PRO A 1 91 ? 5.206 -8.443 10.289 1.00 69.25 91 PRO A O 1
ATOM 741 N N . ILE A 1 92 ? 3.108 -9.040 10.866 1.00 62.84 92 ILE A N 1
ATOM 742 C CA . ILE A 1 92 ? 2.943 -8.085 11.961 1.00 62.84 92 ILE A CA 1
ATOM 743 C C . ILE A 1 92 ? 3.996 -8.434 13.013 1.00 62.84 92 ILE A C 1
ATOM 745 O O . ILE A 1 92 ? 3.954 -9.517 13.603 1.00 62.84 92 ILE A O 1
ATOM 749 N N . VAL A 1 93 ? 4.973 -7.554 13.211 1.00 59.22 93 VAL A N 1
ATOM 750 C CA . VAL A 1 93 ? 5.905 -7.697 14.325 1.00 59.22 93 VAL A CA 1
ATOM 751 C C . VAL A 1 93 ? 5.231 -7.000 15.487 1.00 59.22 93 VAL A C 1
ATOM 753 O O . VAL A 1 93 ? 5.196 -5.772 15.504 1.00 59.22 93 VAL A O 1
ATOM 756 N N . SER A 1 94 ? 4.701 -7.766 16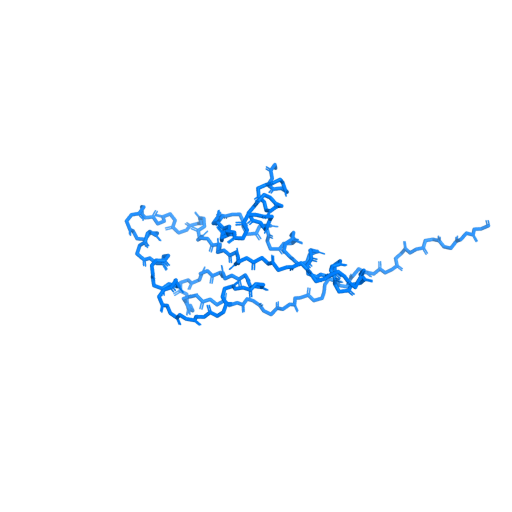.448 1.00 47.00 94 SER A N 1
ATOM 757 C CA . SER A 1 94 ? 4.310 -7.195 17.734 1.00 47.00 94 SER A CA 1
ATOM 758 C C . SER A 1 94 ? 5.502 -6.409 18.256 1.00 47.00 94 SER A C 1
ATOM 760 O O . SER A 1 94 ? 6.520 -6.983 18.645 1.00 47.00 94 SER A O 1
ATOM 762 N N . LEU A 1 95 ? 5.388 -5.084 18.232 1.00 43.41 95 LEU A N 1
ATOM 763 C CA . LEU A 1 95 ? 6.225 -4.238 19.051 1.00 43.41 95 LEU A CA 1
ATOM 764 C C . LEU A 1 95 ? 5.918 -4.676 20.478 1.00 43.41 95 LEU A C 1
ATOM 766 O O . LEU A 1 95 ? 4.879 -4.320 21.030 1.00 43.41 95 LEU A O 1
ATOM 770 N N . SER A 1 96 ? 6.791 -5.504 21.050 1.00 35.84 96 SER A N 1
ATOM 771 C CA . SER A 1 96 ? 6.870 -5.702 22.488 1.00 35.84 96 SER A CA 1
ATOM 772 C C . SER A 1 96 ? 7.226 -4.341 23.070 1.00 35.84 96 SER A C 1
ATOM 774 O O . SER A 1 96 ? 8.393 -4.017 23.282 1.00 35.84 96 SER A O 1
ATOM 776 N N . ILE A 1 97 ? 6.217 -3.491 23.243 1.00 40.44 97 ILE A N 1
ATOM 777 C CA . ILE A 1 97 ? 6.306 -2.332 24.108 1.00 40.44 97 ILE A CA 1
ATOM 778 C C . ILE A 1 97 ? 6.451 -2.964 25.485 1.00 40.44 97 ILE A C 1
ATOM 780 O O . ILE A 1 97 ? 5.461 -3.341 26.101 1.00 40.44 97 ILE A O 1
ATOM 784 N N . SER A 1 98 ? 7.692 -3.198 25.913 1.00 33.19 98 SER A N 1
ATOM 785 C CA . SER A 1 98 ? 7.973 -3.533 27.298 1.00 33.19 98 SER A CA 1
ATOM 786 C C . SER A 1 98 ? 7.333 -2.434 28.128 1.00 33.19 98 SER A C 1
ATOM 788 O O . SER A 1 98 ? 7.760 -1.279 28.077 1.00 33.19 98 SER A O 1
ATOM 790 N N . GLU A 1 99 ? 6.259 -2.801 28.815 1.00 40.16 99 GLU A N 1
ATOM 791 C CA . GLU A 1 99 ? 5.532 -1.973 29.756 1.00 40.16 99 GLU A CA 1
ATOM 792 C C . GLU A 1 99 ? 6.502 -1.545 30.858 1.00 40.16 99 GLU A C 1
ATOM 794 O O . GLU A 1 99 ? 6.685 -2.217 31.867 1.00 40.16 99 GLU A O 1
ATOM 799 N N . HIS A 1 100 ? 7.172 -0.416 30.651 1.00 34.97 100 HIS A N 1
ATOM 800 C CA . HIS A 1 100 ? 7.768 0.351 31.730 1.00 34.97 100 HIS A CA 1
ATOM 801 C C . HIS A 1 100 ? 6.777 1.457 32.087 1.00 34.97 100 HIS A C 1
ATOM 803 O O . HIS A 1 100 ? 6.997 2.638 31.828 1.00 34.97 100 HIS A O 1
ATOM 809 N N . CYS A 1 101 ? 5.632 1.050 32.633 1.00 32.72 101 CYS A N 1
ATOM 810 C CA . CYS A 1 101 ? 4.794 1.943 33.417 1.00 32.72 101 CYS A CA 1
ATOM 811 C C . CYS A 1 101 ? 5.447 2.068 34.802 1.00 32.72 101 CYS A C 1
ATOM 813 O O . CYS A 1 101 ? 5.447 1.082 35.540 1.00 32.72 101 CYS A O 1
ATOM 815 N N . PRO A 1 102 ? 6.010 3.226 35.198 1.00 42.41 102 PRO A N 1
ATOM 816 C CA . PRO A 1 102 ? 6.287 3.452 36.605 1.00 42.41 102 PRO A CA 1
ATOM 817 C C . PRO A 1 102 ? 4.928 3.566 37.303 1.00 42.41 102 PRO A C 1
ATOM 819 O O . PRO A 1 102 ? 4.129 4.448 36.987 1.00 42.41 102 PRO A O 1
ATOM 822 N N . GLY A 1 103 ? 4.631 2.618 38.192 1.00 41.22 103 GLY A N 1
ATOM 823 C CA . GLY A 1 103 ? 3.443 2.689 39.038 1.00 41.22 103 GLY A CA 1
ATOM 824 C C . GLY A 1 103 ? 3.453 3.977 39.871 1.00 41.22 103 GLY A C 1
ATOM 825 O O . GLY A 1 103 ? 4.533 4.477 40.201 1.00 41.22 103 GLY A O 1
ATOM 826 N N . PRO A 1 104 ? 2.278 4.543 40.198 1.00 49.25 104 PRO A N 1
ATOM 827 C CA . PRO A 1 104 ? 2.216 5.721 41.048 1.00 49.25 104 PRO A CA 1
ATOM 828 C C . PRO A 1 104 ? 2.759 5.359 42.434 1.00 49.25 104 PRO A C 1
ATOM 830 O O . PRO A 1 104 ? 2.313 4.386 43.046 1.00 49.25 104 PRO A O 1
ATOM 833 N N . SER A 1 105 ? 3.766 6.115 42.873 1.00 57.50 105 SER A N 1
ATOM 834 C CA . SER A 1 105 ? 4.228 6.138 44.266 1.00 57.50 105 SER A CA 1
ATOM 835 C C . SER A 1 105 ? 3.276 6.951 45.132 1.00 57.50 105 SER A C 1
ATOM 837 O O . SER A 1 105 ? 2.712 7.934 44.598 1.00 57.50 105 SER A O 1
#

Sequence (105 aa):
MIRLQFLTAATLGRVLLTHNESDFLLHEAWRLWTATWGVVIDHAGVIVLPQHERWHPARSAQEIEVILAGSAALTNNLWLWRSSRGWFSPPIVSLSISEHCPGPS

Foldseek 3Di:
DCLVVQVVQLVVQHEAEEQDPCCVVVLLVVVVVCVVVVNDRKHQAYEHEHPVVPDDVVVVVVLVVCVVVVPDRRISFYWYQDPVPGIDTDPRDPPPPVPPDPDDD

Solvent-accessible surface area (backbone atoms only — not comparable to full-atom values): 6407 Å² total; per-residue (Å²): 140,55,72,64,57,53,53,50,23,30,76,66,59,33,66,40,79,41,53,58,73,72,52,53,58,54,55,50,52,48,56,51,50,28,64,75,69,72,45,89,78,75,26,37,22,36,40,38,48,56,62,88,73,66,64,54,68,71,54,51,52,52,56,49,49,51,55,68,69,62,70,59,74,38,56,77,33,52,36,39,53,41,97,93,71,44,75,43,64,75,77,86,73,79,76,78,72,76,83,78,71,81,72,88,128

Mean predicted aligned error: 9.95 Å

Secondary structure (DSSP, 8-state):
--HHHHHHHHHTT-PEEES-TTHHHHHHHHHHHHHHHT-------EEE--TTTT--HHHHHHHHHHHHHTT---TT-EEEEETTTEEEPPP--------------

pLDDT: mean 73.4, std 14.58, range [32.72, 90.56]